Protein AF-A0A7S7LXQ1-F1 (afdb_monomer_lite)

Radius of gyration: 12.66 Å; chains: 1; bounding box: 37×19×29 Å

Sequence (74 aa):
MKIWISDTQTTSHRIVRLSSEEHSNHSYAGNFNDDELRGFFLEIQDDMDVDKNIKLIKYYGYLHLFIIAKKKDR

Foldseek 3Di:
DWWWWAWDDDPFKIKIKIALDDDPRTDGPDDDDLVRQLVVVCVVPVPDDSVVQSVVCVVVRMDMDIGTPPPPPD

pLDDT: mean 89.26, std 10.55, range [41.25, 95.69]

Organism: NCBI:txid2740404

Structure (mmCIF, N/CA/C/O backbone):
data_AF-A0A7S7LXQ1-F1
#
_entry.id   AF-A0A7S7LXQ1-F1
#
loop_
_atom_site.group_PDB
_atom_site.id
_atom_site.type_symbol
_atom_site.label_atom_id
_atom_site.label_alt_id
_atom_site.label_comp_id
_atom_site.label_asym_id
_atom_site.label_entity_id
_atom_site.label_seq_id
_atom_site.pdbx_PDB_ins_code
_atom_site.Cartn_x
_atom_site.Cartn_y
_atom_site.Cartn_z
_atom_site.occupancy
_atom_site.B_iso_or_equiv
_atom_site.auth_seq_id
_atom_site.auth_comp_id
_atom_site.auth_asym_id
_atom_site.auth_atom_id
_atom_site.pdbx_PDB_model_num
ATOM 1 N N . MET A 1 1 ? 6.992 0.088 -10.184 1.00 90.25 1 MET A N 1
ATOM 2 C CA . MET A 1 1 ? 7.615 1.183 -9.417 1.00 90.25 1 MET A CA 1
ATOM 3 C C . MET A 1 1 ? 8.039 0.669 -8.052 1.00 90.25 1 MET A C 1
ATOM 5 O O . MET A 1 1 ? 7.396 -0.243 -7.545 1.00 90.25 1 MET A O 1
ATOM 9 N N . LYS A 1 2 ? 9.120 1.212 -7.482 1.00 93.75 2 LYS A N 1
ATOM 10 C CA . LYS A 1 2 ? 9.511 0.914 -6.097 1.00 93.75 2 LYS A CA 1
ATOM 11 C C . LYS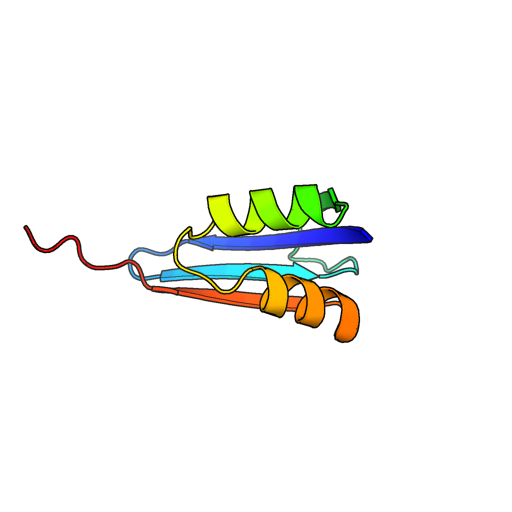 A 1 2 ? 8.429 1.446 -5.169 1.00 93.75 2 LYS A C 1
ATOM 13 O O . LYS A 1 2 ? 7.993 2.572 -5.372 1.00 93.75 2 LYS A O 1
ATOM 18 N N . ILE A 1 3 ? 8.012 0.650 -4.195 1.00 94.19 3 ILE A N 1
ATOM 19 C CA . ILE A 1 3 ? 7.043 1.059 -3.183 1.00 94.19 3 ILE A CA 1
ATOM 20 C C . ILE A 1 3 ? 7.639 0.830 -1.803 1.00 94.19 3 ILE A C 1
ATOM 22 O O . ILE A 1 3 ? 8.169 -0.238 -1.487 1.00 94.19 3 ILE A O 1
ATOM 26 N N . TRP A 1 4 ? 7.503 1.853 -0.979 1.00 95.69 4 TRP A N 1
ATOM 27 C CA . TRP A 1 4 ? 7.797 1.865 0.438 1.00 95.69 4 TRP A CA 1
ATOM 28 C C . TRP A 1 4 ? 6.489 2.086 1.185 1.00 95.69 4 TRP A C 1
ATOM 30 O O . TRP A 1 4 ? 5.695 2.946 0.800 1.00 95.69 4 TRP A O 1
ATOM 40 N N . ILE A 1 5 ? 6.253 1.310 2.240 1.00 94.69 5 ILE A N 1
ATOM 41 C CA . ILE A 1 5 ? 4.993 1.311 2.983 1.00 94.69 5 ILE A CA 1
ATOM 42 C C . ILE A 1 5 ? 5.213 1.617 4.463 1.00 94.69 5 ILE A C 1
ATOM 44 O O . ILE A 1 5 ? 6.135 1.105 5.093 1.00 94.69 5 ILE A O 1
ATOM 48 N N . SER A 1 6 ? 4.329 2.429 5.029 1.00 94.31 6 SER A N 1
ATOM 49 C CA . SER A 1 6 ? 4.139 2.566 6.469 1.00 94.31 6 SER A CA 1
ATOM 50 C C . SER A 1 6 ? 2.686 2.239 6.786 1.00 94.31 6 SER A C 1
ATOM 52 O O . SER A 1 6 ? 1.781 2.890 6.264 1.00 94.31 6 SER A O 1
ATOM 54 N N . ASP A 1 7 ? 2.454 1.219 7.605 1.00 92.56 7 ASP A N 1
ATOM 55 C CA . ASP A 1 7 ? 1.115 0.768 7.974 1.00 92.56 7 ASP A CA 1
ATOM 56 C C . ASP A 1 7 ? 0.936 0.895 9.483 1.00 92.56 7 ASP A C 1
ATOM 58 O O . ASP A 1 7 ? 1.669 0.302 10.272 1.00 92.56 7 ASP A O 1
ATOM 62 N N . THR A 1 8 ? -0.015 1.727 9.889 1.00 92.81 8 THR A N 1
ATOM 63 C CA . THR A 1 8 ? -0.376 1.914 11.291 1.00 92.81 8 THR A CA 1
ATOM 64 C C . THR A 1 8 ? -1.822 1.515 11.480 1.00 92.81 8 THR A C 1
ATOM 66 O O . THR A 1 8 ? -2.739 2.221 11.058 1.00 92.81 8 THR A O 1
ATOM 69 N N . GLN A 1 9 ? -2.026 0.395 12.163 1.00 90.69 9 GLN A N 1
ATOM 70 C CA . GLN A 1 9 ? -3.346 -0.080 12.533 1.00 90.69 9 GLN A CA 1
ATOM 71 C C . GLN A 1 9 ? -3.668 0.296 13.980 1.00 90.69 9 GLN A C 1
ATOM 73 O O . GLN A 1 9 ? -2.896 0.035 14.900 1.00 90.69 9 GLN A O 1
ATOM 78 N N . THR A 1 10 ? -4.837 0.896 14.180 1.00 88.94 10 THR A N 1
ATOM 79 C CA . THR A 1 10 ? -5.402 1.208 15.495 1.00 88.94 10 THR A CA 1
ATOM 80 C C . THR A 1 10 ? -6.781 0.565 15.633 1.00 88.94 10 THR A C 1
ATOM 82 O O . THR A 1 10 ? -7.326 0.003 14.684 1.00 88.94 10 THR A O 1
ATOM 85 N N . THR A 1 11 ? -7.382 0.680 16.816 1.00 86.88 11 THR A N 1
ATOM 86 C CA . THR A 1 11 ? -8.710 0.127 17.108 1.00 86.88 11 THR A CA 1
ATOM 87 C C . THR A 1 11 ? -9.833 0.766 16.289 1.00 86.88 11 THR A C 1
ATOM 89 O O . THR A 1 11 ? -10.861 0.131 16.073 1.00 86.88 11 THR A O 1
ATOM 92 N N . SER A 1 12 ? -9.674 2.022 15.858 1.00 87.88 12 SER A N 1
ATOM 93 C CA . SER A 1 12 ? -10.714 2.770 15.135 1.00 87.88 12 SER A CA 1
ATOM 94 C C . SER A 1 12 ? -10.428 2.938 13.645 1.00 87.88 12 SER A C 1
ATOM 96 O O . SER A 1 12 ? -11.354 3.133 12.859 1.00 87.88 12 SER A O 1
ATOM 98 N N . HIS A 1 13 ? -9.160 2.883 13.246 1.00 89.75 13 HIS A N 1
ATOM 99 C CA . HIS A 1 13 ? -8.749 3.155 11.875 1.00 89.75 13 HIS A CA 1
ATOM 100 C C . HIS A 1 13 ? -7.389 2.534 11.550 1.00 89.75 13 HIS A C 1
ATOM 102 O O . HIS A 1 13 ? -6.584 2.251 12.439 1.00 89.75 13 HIS A O 1
ATOM 108 N N . ARG A 1 14 ? -7.116 2.381 10.258 1.00 91.56 14 ARG A N 1
ATOM 109 C CA . ARG A 1 14 ? -5.822 1.998 9.697 1.00 91.56 14 ARG A CA 1
ATOM 110 C C . ARG A 1 14 ? -5.333 3.114 8.779 1.00 91.56 14 ARG A C 1
ATOM 112 O O . ARG A 1 14 ? -6.101 3.641 7.975 1.00 91.56 14 ARG A O 1
ATOM 119 N N . ILE A 1 15 ? -4.068 3.488 8.915 1.00 93.19 15 ILE A N 1
ATOM 120 C CA . ILE A 1 15 ? -3.400 4.464 8.055 1.00 93.19 15 ILE A CA 1
ATOM 121 C C . ILE A 1 15 ? -2.343 3.719 7.257 1.00 93.19 15 ILE A C 1
ATOM 123 O O . ILE A 1 15 ? -1.368 3.248 7.837 1.00 93.19 15 ILE A O 1
ATOM 127 N N . VAL A 1 16 ? -2.514 3.660 5.939 1.00 93.50 16 VAL A N 1
ATOM 128 C CA . VAL A 1 16 ? -1.510 3.098 5.032 1.00 93.50 16 VAL A CA 1
ATOM 129 C C . VAL A 1 16 ? -0.888 4.233 4.237 1.00 93.50 16 VAL A C 1
ATOM 131 O O . VAL A 1 16 ? -1.578 4.950 3.516 1.00 93.50 16 VAL A O 1
ATOM 134 N N . ARG A 1 17 ? 0.421 4.422 4.373 1.00 94.69 17 ARG A N 1
ATOM 135 C CA . ARG A 1 17 ? 1.196 5.407 3.617 1.00 94.69 17 ARG A CA 1
ATOM 136 C C . ARG A 1 17 ? 2.083 4.682 2.629 1.00 94.69 17 ARG A C 1
ATOM 138 O O . ARG A 1 17 ? 2.804 3.765 3.008 1.00 94.69 17 ARG A O 1
ATOM 145 N N . LEU A 1 18 ? 2.014 5.105 1.380 1.00 94.50 18 LEU A N 1
ATOM 146 C CA . LEU A 1 18 ? 2.777 4.568 0.269 1.00 94.50 18 LEU A CA 1
ATOM 147 C C . LEU A 1 18 ? 3.666 5.678 -0.273 1.00 94.50 18 LEU A C 1
ATOM 149 O O . LEU A 1 18 ? 3.199 6.802 -0.458 1.00 94.50 18 LEU A O 1
ATOM 153 N N . SER A 1 19 ? 4.919 5.352 -0.557 1.00 93.56 19 SER A N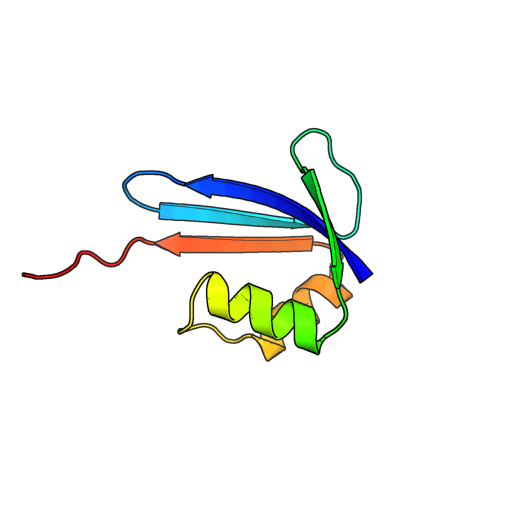 1
ATOM 154 C CA . SER A 1 19 ? 5.870 6.253 -1.199 1.00 93.56 19 SER A CA 1
ATOM 155 C C . SER A 1 19 ? 6.677 5.520 -2.261 1.00 93.56 19 SER A C 1
ATOM 157 O O . SER A 1 19 ? 6.957 4.328 -2.143 1.00 93.56 19 SER A O 1
ATOM 159 N N . SER A 1 20 ? 7.061 6.248 -3.301 1.00 92.62 20 SER A N 1
ATOM 160 C CA . SER A 1 20 ? 7.993 5.792 -4.335 1.00 92.62 20 SER A CA 1
ATOM 161 C C . SER A 1 20 ? 9.451 5.939 -3.898 1.00 92.62 20 SER A C 1
ATOM 163 O O . SER A 1 20 ? 10.355 5.409 -4.548 1.00 92.62 20 SER A O 1
ATOM 165 N N . GLU A 1 21 ? 9.672 6.654 -2.796 1.00 90.75 21 GLU A N 1
ATOM 166 C CA . GLU A 1 21 ? 10.972 6.984 -2.230 1.00 90.75 21 GLU A CA 1
ATOM 167 C C . GLU A 1 21 ? 11.138 6.386 -0.833 1.00 90.75 21 GLU A C 1
ATOM 169 O O . GLU A 1 21 ? 10.171 6.100 -0.121 1.00 90.75 21 GLU A O 1
ATOM 174 N N . GLU A 1 22 ? 12.395 6.190 -0.450 1.00 90.12 22 GLU A N 1
ATOM 175 C CA . GLU A 1 22 ? 12.745 5.695 0.871 1.00 90.12 22 GLU A CA 1
ATOM 176 C C . GLU A 1 22 ? 12.541 6.784 1.927 1.00 90.12 22 GLU A C 1
ATOM 178 O O . GLU A 1 22 ? 12.996 7.921 1.793 1.00 90.12 22 GLU A O 1
ATOM 183 N N . HIS A 1 23 ? 11.888 6.408 3.021 1.00 87.56 23 HIS A N 1
ATOM 184 C CA . HIS A 1 23 ? 11.732 7.251 4.196 1.00 87.56 23 HIS A CA 1
ATO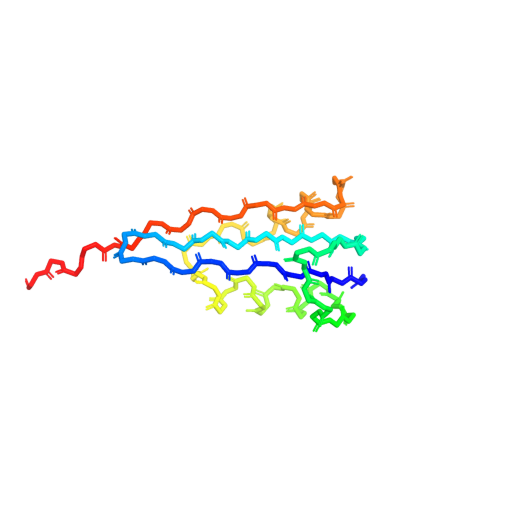M 185 C C . HIS A 1 23 ? 11.998 6.419 5.446 1.00 87.56 23 HIS A C 1
ATOM 187 O O . HIS A 1 23 ? 11.638 5.247 5.499 1.00 87.56 23 HIS A O 1
ATOM 193 N N . SER A 1 24 ? 12.535 7.048 6.493 1.00 82.94 24 SER A N 1
ATOM 194 C CA . SER A 1 24 ? 12.932 6.380 7.743 1.00 82.94 24 SER A CA 1
ATOM 195 C C . SER A 1 24 ? 11.828 5.550 8.413 1.00 82.94 24 SER A C 1
ATOM 197 O O . SER A 1 24 ? 12.124 4.566 9.081 1.00 82.94 24 SER A O 1
ATOM 199 N N . ASN A 1 25 ? 10.560 5.923 8.221 1.00 88.12 25 ASN A N 1
ATOM 200 C CA . ASN A 1 25 ? 9.402 5.248 8.821 1.00 88.12 25 ASN A CA 1
ATOM 201 C C . ASN A 1 25 ? 8.666 4.300 7.857 1.00 88.12 25 ASN A C 1
ATOM 203 O O . ASN A 1 25 ? 7.538 3.894 8.149 1.00 88.12 25 ASN A O 1
ATOM 207 N N . HIS A 1 26 ? 9.246 4.008 6.691 1.00 91.44 26 HIS A N 1
ATOM 208 C CA . HIS A 1 26 ? 8.660 3.113 5.699 1.00 91.44 26 HIS A CA 1
ATOM 209 C C . HIS A 1 26 ? 9.552 1.891 5.496 1.00 91.44 26 HIS A C 1
ATOM 211 O O . HIS A 1 26 ? 10.775 1.983 5.491 1.00 91.44 26 HIS A O 1
ATOM 217 N N . SER A 1 27 ? 8.925 0.736 5.307 1.00 93.62 27 SER A N 1
ATOM 218 C CA . SER A 1 27 ? 9.601 -0.504 4.932 1.00 93.62 27 SER A CA 1
ATOM 219 C C . SER A 1 27 ? 9.496 -0.709 3.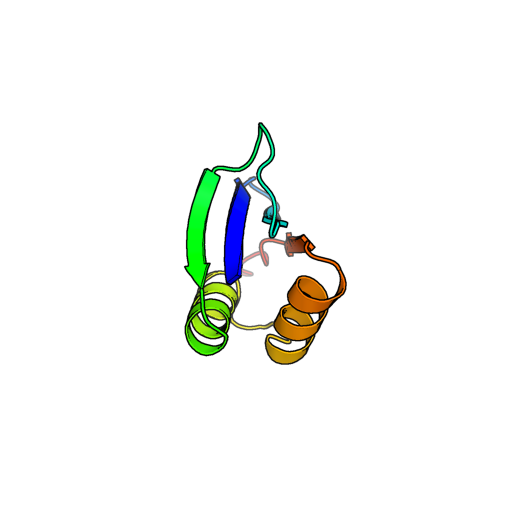427 1.00 93.62 27 SER A C 1
ATOM 221 O O . SER A 1 27 ? 8.473 -0.380 2.824 1.00 93.62 27 SER A O 1
ATOM 223 N N . TYR A 1 28 ? 10.541 -1.254 2.809 1.00 93.94 28 TYR A N 1
ATOM 224 C CA . TYR A 1 28 ? 10.502 -1.584 1.389 1.00 93.94 28 TYR A CA 1
ATOM 225 C C . TYR A 1 28 ? 9.487 -2.705 1.149 1.00 93.94 28 TYR A C 1
ATOM 227 O O . TYR A 1 28 ? 9.638 -3.803 1.681 1.00 93.94 28 TYR A O 1
ATOM 235 N N . ALA A 1 29 ? 8.452 -2.421 0.360 1.00 91.12 29 ALA A N 1
ATOM 236 C CA . ALA A 1 29 ? 7.393 -3.378 0.052 1.00 91.12 29 ALA A CA 1
ATOM 237 C C . ALA A 1 29 ? 7.708 -4.195 -1.209 1.00 91.12 29 ALA A C 1
ATOM 239 O O . ALA A 1 29 ? 7.224 -5.312 -1.357 1.00 91.12 29 ALA A O 1
ATOM 240 N N . GLY A 1 30 ? 8.514 -3.645 -2.121 1.00 92.50 30 GLY A N 1
ATOM 241 C CA . GLY A 1 30 ? 8.866 -4.296 -3.379 1.00 92.50 30 GLY A CA 1
ATOM 242 C C . GLY A 1 30 ? 8.752 -3.376 -4.589 1.00 92.50 30 GLY A C 1
ATOM 243 O O . GLY A 1 30 ? 8.504 -2.173 -4.481 1.00 92.50 30 GLY A O 1
ATOM 244 N N . ASN A 1 31 ? 8.945 -3.969 -5.765 1.00 94.31 31 ASN A N 1
ATOM 245 C CA . ASN A 1 31 ? 8.691 -3.321 -7.043 1.00 94.31 31 ASN A CA 1
ATOM 246 C C . ASN A 1 31 ? 7.342 -3.801 -7.563 1.00 94.31 31 ASN A C 1
ATOM 248 O O . ASN A 1 31 ? 7.249 -4.951 -7.966 1.00 94.31 31 ASN A O 1
ATOM 252 N N . PHE A 1 32 ? 6.345 -2.922 -7.589 1.00 93.00 32 PHE A N 1
ATOM 253 C CA . PHE A 1 32 ? 5.000 -3.270 -8.038 1.00 93.00 32 PHE A CA 1
ATOM 254 C C . PHE A 1 32 ? 4.734 -2.737 -9.443 1.00 93.00 32 PHE A C 1
ATOM 256 O O . PHE A 1 32 ? 5.001 -1.564 -9.729 1.00 93.00 32 PHE A O 1
ATOM 263 N N . ASN A 1 33 ? 4.195 -3.565 -10.325 1.00 93.81 33 ASN A N 1
ATOM 264 C CA . ASN A 1 33 ? 3.512 -3.114 -11.533 1.00 93.81 33 ASN A CA 1
ATOM 265 C C . ASN A 1 33 ? 2.055 -2.701 -11.218 1.00 93.81 33 ASN A C 1
ATOM 267 O O . ASN A 1 33 ? 1.635 -2.696 -10.061 1.00 93.81 33 ASN A O 1
ATOM 271 N N . ASP A 1 34 ? 1.296 -2.297 -12.235 1.00 92.44 34 ASP A N 1
ATOM 272 C CA . ASP A 1 34 ? -0.076 -1.803 -12.053 1.00 92.44 34 ASP A CA 1
ATOM 273 C C . ASP A 1 34 ? -1.029 -2.884 -11.536 1.00 92.44 34 ASP A C 1
ATOM 275 O O . ASP A 1 34 ? -1.858 -2.592 -10.677 1.00 92.44 34 ASP A O 1
ATOM 279 N N . ASP A 1 35 ? -0.886 -4.121 -12.011 1.00 94.12 35 ASP A N 1
ATOM 280 C CA . ASP A 1 35 ? -1.719 -5.251 -11.594 1.00 94.12 35 ASP A CA 1
ATOM 281 C C . ASP A 1 35 ? -1.398 -5.671 -10.154 1.00 94.12 35 ASP A C 1
ATOM 283 O O . ASP A 1 35 ? -2.301 -5.924 -9.356 1.00 94.12 35 ASP A O 1
ATOM 287 N N . GLU A 1 36 ? -0.116 -5.667 -9.784 1.00 94.06 36 GLU A N 1
ATOM 288 C CA . GLU A 1 36 ? 0.341 -5.940 -8.418 1.00 94.06 36 GLU A CA 1
ATOM 289 C C . GLU A 1 36 ? -0.115 -4.838 -7.449 1.00 94.06 36 GLU A C 1
ATOM 291 O O . GLU A 1 36 ? -0.597 -5.140 -6.357 1.00 94.06 36 GLU A O 1
ATOM 296 N N . LEU A 1 37 ? -0.033 -3.559 -7.849 1.00 92.50 37 LEU A N 1
ATOM 297 C CA . LEU A 1 37 ? -0.603 -2.446 -7.077 1.00 92.50 37 LEU A CA 1
ATOM 298 C C . LEU A 1 37 ? -2.119 -2.588 -6.934 1.00 92.50 37 LEU A C 1
ATOM 300 O O . LEU A 1 37 ? -2.660 -2.304 -5.866 1.00 92.50 37 LEU A O 1
ATOM 304 N N . ARG A 1 38 ? -2.809 -3.024 -7.995 1.00 94.12 38 ARG A N 1
ATOM 305 C CA . ARG A 1 38 ? -4.258 -3.237 -7.973 1.00 94.12 38 ARG A CA 1
ATOM 306 C C . ARG A 1 38 ? -4.636 -4.291 -6.937 1.00 94.12 38 ARG A C 1
ATOM 308 O O . ARG A 1 38 ? -5.517 -4.034 -6.120 1.00 94.12 38 ARG A O 1
ATOM 315 N N . GLY A 1 39 ? -3.953 -5.436 -6.953 1.00 93.69 39 GLY A N 1
ATOM 316 C CA . GLY A 1 39 ? -4.135 -6.500 -5.965 1.00 93.69 39 GLY A CA 1
ATOM 317 C C . GLY A 1 39 ? -3.887 -5.999 -4.545 1.00 93.69 39 GLY A C 1
ATOM 318 O O . GLY A 1 39 ? -4.748 -6.142 -3.682 1.00 93.69 39 GLY A O 1
ATOM 319 N N . PHE A 1 40 ? -2.776 -5.296 -4.337 1.00 91.75 40 PHE A N 1
ATOM 320 C CA . PHE A 1 40 ? -2.421 -4.720 -3.044 1.00 91.75 40 PHE A CA 1
ATOM 321 C C . PHE A 1 40 ? -3.480 -3.739 -2.500 1.00 91.75 40 PHE A C 1
ATOM 323 O O . PHE A 1 40 ? -3.839 -3.794 -1.325 1.00 91.75 40 PHE A O 1
ATOM 330 N N . PHE A 1 41 ? -4.027 -2.855 -3.340 1.00 92.38 41 PHE A N 1
ATOM 331 C CA . PHE A 1 41 ? -5.091 -1.938 -2.919 1.00 92.38 41 PHE A CA 1
ATOM 332 C C . PHE A 1 41 ? -6.378 -2.671 -2.524 1.00 92.38 41 PHE A C 1
ATOM 334 O O . PHE A 1 41 ? -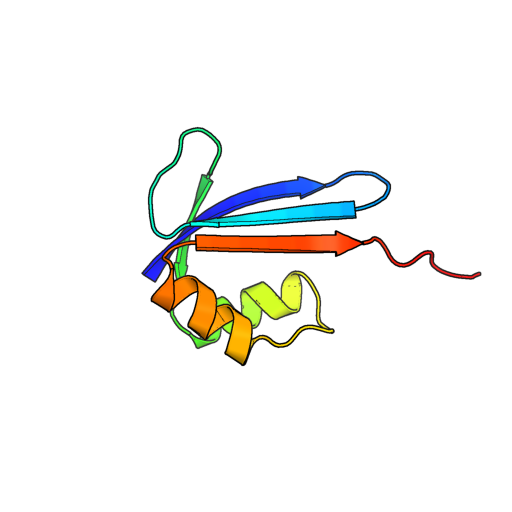6.986 -2.322 -1.512 1.00 92.38 41 PHE A O 1
ATOM 341 N N . LEU A 1 42 ? -6.761 -3.703 -3.277 1.00 91.69 42 LEU A N 1
ATOM 342 C CA . LEU A 1 42 ? -7.945 -4.514 -2.984 1.00 91.69 42 LEU A CA 1
ATOM 343 C C . LEU A 1 42 ? -7.780 -5.358 -1.712 1.00 91.69 42 LEU A C 1
ATOM 345 O O . LEU A 1 42 ? -8.750 -5.552 -0.985 1.00 91.69 42 LEU A O 1
ATOM 349 N N . GLU A 1 43 ? -6.564 -5.817 -1.407 1.00 90.75 43 GLU A N 1
ATOM 350 C CA . GLU A 1 43 ? -6.248 -6.488 -0.138 1.00 90.75 43 GLU A CA 1
ATOM 351 C C . GLU A 1 43 ? -6.354 -5.544 1.069 1.00 90.75 43 GLU A C 1
ATOM 353 O O . GLU A 1 43 ? -6.689 -5.970 2.176 1.00 90.75 43 GLU A O 1
ATOM 358 N N . ILE A 1 44 ? -6.073 -4.253 0.875 1.00 88.81 44 ILE A N 1
ATOM 359 C CA . ILE A 1 44 ? -6.210 -3.238 1.923 1.00 88.81 44 ILE A CA 1
ATOM 360 C C . ILE A 1 44 ? -7.682 -2.937 2.214 1.00 88.81 44 ILE A C 1
ATOM 362 O O . ILE A 1 44 ? -8.082 -2.909 3.381 1.00 88.81 44 ILE A O 1
ATOM 366 N N . GLN A 1 45 ? -8.449 -2.636 1.168 1.00 88.19 45 GLN A N 1
ATOM 367 C CA . GLN A 1 45 ? -9.880 -2.365 1.226 1.00 88.19 45 GLN A CA 1
ATOM 368 C C . GLN A 1 45 ? -10.465 -2.594 -0.172 1.00 88.19 45 GLN A C 1
ATOM 370 O O . GLN A 1 45 ? -10.071 -1.949 -1.139 1.00 88.19 45 GLN A O 1
ATOM 375 N N . ASP A 1 46 ? -11.440 -3.490 -0.255 1.00 88.12 46 ASP A N 1
ATOM 376 C CA . ASP A 1 46 ? -12.129 -3.891 -1.484 1.00 88.12 46 ASP A CA 1
ATOM 377 C C . ASP A 1 46 ? -13.064 -2.797 -2.031 1.00 88.12 46 ASP A C 1
ATOM 379 O O . ASP A 1 46 ? -13.280 -2.689 -3.236 1.00 88.12 46 ASP A O 1
ATOM 383 N N . ASP A 1 47 ? -13.575 -1.948 -1.143 1.00 87.19 47 ASP A N 1
ATOM 384 C CA . ASP A 1 47 ? -14.463 -0.816 -1.427 1.00 87.19 47 ASP A CA 1
ATOM 385 C C . ASP A 1 47 ? -13.665 0.485 -1.667 1.00 87.19 47 ASP A C 1
ATOM 387 O O . ASP A 1 47 ? -13.780 1.447 -0.901 1.00 87.19 47 ASP A O 1
ATOM 391 N N . MET A 1 48 ? -12.771 0.512 -2.667 1.00 89.38 48 MET A N 1
ATOM 392 C CA . MET A 1 48 ? -12.033 1.726 -3.060 1.00 89.38 48 MET A CA 1
ATOM 393 C C . MET A 1 48 ? -11.894 1.902 -4.579 1.00 89.38 48 MET A C 1
ATOM 395 O O . MET A 1 48 ? -11.889 0.939 -5.342 1.00 89.38 48 MET A O 1
ATOM 399 N N . ASP A 1 49 ? -11.700 3.148 -5.024 1.00 92.94 49 ASP A N 1
ATOM 400 C CA . ASP A 1 49 ? -11.374 3.463 -6.422 1.00 92.94 49 ASP A CA 1
ATOM 401 C C . ASP A 1 49 ? -9.877 3.233 -6.691 1.00 92.94 49 ASP A C 1
ATOM 403 O O . ASP A 1 49 ? -9.030 4.122 -6.541 1.00 92.94 49 ASP A O 1
ATOM 407 N N . VAL A 1 50 ? -9.554 1.992 -7.053 1.00 93.94 50 VAL A N 1
ATOM 408 C CA . VAL A 1 50 ? -8.178 1.535 -7.272 1.00 93.94 50 VAL A CA 1
ATOM 409 C C . VAL A 1 50 ? -7.513 2.260 -8.443 1.00 93.94 50 VAL A C 1
ATOM 411 O O . VAL A 1 50 ? -6.360 2.676 -8.335 1.00 93.94 50 VAL A O 1
ATOM 414 N N . ASP A 1 51 ? -8.233 2.467 -9.546 1.00 94.31 51 ASP A N 1
ATOM 415 C CA . ASP A 1 51 ? -7.681 3.088 -10.754 1.00 94.31 51 ASP A CA 1
ATOM 416 C C . ASP A 1 51 ? -7.292 4.550 -10.505 1.00 94.31 51 ASP A C 1
ATOM 418 O O . ASP A 1 51 ? -6.246 5.022 -10.967 1.00 94.31 51 ASP A O 1
ATOM 422 N N . LYS A 1 52 ? -8.099 5.274 -9.721 1.00 94.25 52 LYS A N 1
ATOM 423 C CA . LYS A 1 52 ? -7.751 6.617 -9.255 1.00 94.25 52 LYS A CA 1
ATOM 424 C C . LYS A 1 52 ? -6.523 6.597 -8.348 1.00 94.25 52 LYS A C 1
ATOM 426 O O . LYS A 1 52 ? -5.621 7.410 -8.542 1.00 94.25 52 LYS A O 1
ATOM 431 N N . ASN A 1 53 ? -6.456 5.674 -7.393 1.00 94.12 53 ASN A N 1
ATOM 432 C CA . ASN A 1 53 ? -5.343 5.583 -6.446 1.00 94.12 53 ASN A CA 1
ATOM 433 C C . ASN A 1 53 ? -4.011 5.240 -7.131 1.00 94.12 53 ASN A C 1
ATOM 435 O O . ASN A 1 53 ? -2.999 5.878 -6.834 1.00 94.12 53 ASN A O 1
ATOM 439 N N . ILE A 1 54 ? -4.016 4.331 -8.113 1.00 94.56 54 ILE A N 1
ATOM 440 C CA . ILE A 1 54 ? -2.842 4.028 -8.949 1.00 94.56 54 ILE A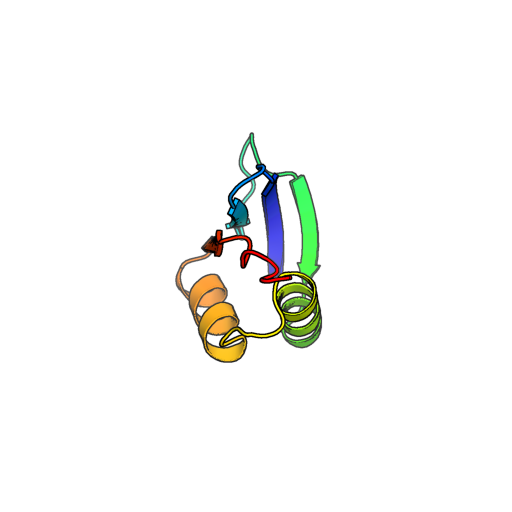 CA 1
ATOM 441 C C . ILE A 1 54 ? -2.379 5.280 -9.709 1.00 94.56 54 ILE A C 1
ATOM 443 O O . ILE A 1 54 ? -1.184 5.575 -9.755 1.00 94.56 54 ILE A O 1
ATOM 447 N N . LYS A 1 55 ? -3.303 6.061 -10.284 1.00 95.25 55 LYS A N 1
ATOM 448 C CA . LYS A 1 55 ? -2.947 7.322 -10.959 1.00 95.25 55 LYS A CA 1
ATOM 449 C C . LYS A 1 55 ? -2.337 8.334 -9.991 1.00 95.25 55 LYS A C 1
ATOM 451 O O . LYS A 1 55 ? -1.340 8.965 -10.330 1.00 95.25 55 LYS A O 1
ATOM 456 N N . LEU A 1 56 ? -2.909 8.474 -8.795 1.00 94.88 56 LEU A N 1
ATOM 457 C CA . LEU A 1 56 ? -2.436 9.419 -7.783 1.00 94.88 56 LEU A CA 1
ATOM 458 C C . LEU A 1 56 ? -1.023 9.083 -7.303 1.00 94.88 56 LEU A C 1
ATOM 460 O O . LEU A 1 56 ? -0.169 9.967 -7.318 1.00 94.88 56 LEU A O 1
ATOM 464 N N . ILE A 1 57 ? -0.746 7.825 -6.943 1.00 94.06 57 ILE A N 1
ATOM 465 C CA . ILE A 1 57 ? 0.591 7.440 -6.466 1.00 94.06 57 ILE A CA 1
ATOM 466 C C . ILE A 1 57 ? 1.656 7.591 -7.556 1.00 94.06 57 ILE A C 1
ATOM 468 O O . ILE A 1 57 ? 2.767 8.023 -7.268 1.00 94.06 57 ILE A O 1
ATOM 472 N N . LYS A 1 58 ? 1.317 7.309 -8.819 1.00 93.25 58 LYS A N 1
ATOM 473 C CA . LYS A 1 58 ? 2.230 7.527 -9.950 1.00 93.25 58 LYS A CA 1
ATOM 474 C C . LYS A 1 58 ? 2.513 9.002 -10.205 1.00 93.25 58 LYS A C 1
ATOM 476 O O . LYS A 1 58 ? 3.632 9.346 -10.564 1.00 93.25 58 LYS A O 1
ATOM 481 N N . TYR A 1 59 ? 1.496 9.850 -10.066 1.00 95.00 59 TYR A N 1
ATOM 482 C CA . TYR A 1 59 ? 1.616 11.278 -10.342 1.00 95.00 59 TYR A CA 1
ATOM 483 C C . TYR A 1 59 ? 2.354 12.020 -9.223 1.00 95.00 59 TYR A C 1
ATOM 485 O O . TYR A 1 59 ? 3.260 12.800 -9.496 1.00 95.00 59 TYR A O 1
ATOM 493 N N . TYR A 1 60 ? 1.976 11.775 -7.967 1.00 95.31 60 TYR A N 1
ATOM 494 C CA . TYR A 1 60 ? 2.542 12.471 -6.810 1.00 95.31 60 TYR A CA 1
ATOM 495 C C . TYR A 1 60 ? 3.775 11.784 -6.222 1.00 95.31 60 TYR A C 1
ATOM 497 O O . TYR A 1 60 ? 4.499 12.399 -5.447 1.00 95.31 60 TYR A O 1
ATOM 505 N N . GLY A 1 61 ? 4.002 10.509 -6.540 1.00 93.25 61 GLY A N 1
ATOM 506 C CA . GLY A 1 61 ? 5.052 9.697 -5.929 1.00 93.25 61 GLY A CA 1
ATOM 507 C C . GLY A 1 61 ? 4.700 9.175 -4.534 1.00 93.25 61 GLY A C 1
ATOM 508 O O . GLY A 1 61 ? 5.442 8.353 -4.007 1.00 93.25 61 GLY A O 1
ATOM 509 N N . TYR A 1 62 ? 3.575 9.584 -3.944 1.00 93.75 62 TYR A N 1
ATOM 510 C CA . TYR A 1 62 ? 3.097 9.114 -2.643 1.00 93.75 62 TYR A CA 1
ATOM 511 C C . TYR A 1 62 ? 1.567 9.034 -2.600 1.00 93.75 62 TYR A C 1
ATOM 513 O O . TYR A 1 62 ? 0.869 9.683 -3.381 1.00 93.75 62 TYR A O 1
ATOM 521 N N . LEU A 1 63 ? 1.036 8.239 -1.670 1.00 94.69 63 LEU A N 1
ATOM 522 C CA . LEU A 1 63 ? -0.399 8.117 -1.420 1.00 94.69 63 LEU A CA 1
ATOM 523 C C . LEU A 1 63 ? -0.664 7.738 0.039 1.00 94.69 63 LEU A C 1
ATOM 525 O O . LEU A 1 63 ? -0.060 6.808 0.565 1.00 94.69 63 LEU A O 1
ATOM 529 N N . HIS A 1 64 ? -1.597 8.432 0.688 1.00 93.69 64 HIS A N 1
ATOM 530 C CA . HIS A 1 64 ? -2.046 8.106 2.042 1.00 93.69 64 HIS A CA 1
ATOM 531 C C . HIS A 1 64 ? -3.491 7.617 2.007 1.00 93.69 64 HIS A C 1
ATOM 533 O O . HIS A 1 64 ? -4.387 8.336 1.569 1.00 93.69 64 HIS A O 1
ATOM 539 N N . LEU A 1 65 ? -3.715 6.409 2.508 1.00 92.38 65 LEU A N 1
ATOM 540 C CA . LEU A 1 65 ? -5.028 5.808 2.673 1.00 92.38 65 LEU A CA 1
ATOM 541 C C . LEU A 1 65 ? -5.426 5.870 4.144 1.00 92.38 65 LEU A C 1
ATOM 543 O O . LEU A 1 65 ? -4.687 5.418 5.021 1.00 92.38 65 LEU A O 1
ATOM 547 N N . PHE A 1 66 ? -6.606 6.425 4.401 1.00 91.88 66 PHE A N 1
ATOM 548 C CA . PHE A 1 66 ? -7.206 6.476 5.727 1.00 91.88 66 PHE A CA 1
ATOM 549 C C . PHE A 1 66 ? -8.453 5.598 5.744 1.00 91.88 66 PHE A C 1
ATOM 551 O O . PHE A 1 66 ? -9.477 5.946 5.157 1.00 91.88 66 PHE A O 1
ATOM 558 N N . ILE A 1 67 ? -8.347 4.447 6.398 1.00 90.00 67 ILE A N 1
ATOM 559 C CA . ILE A 1 67 ? -9.370 3.403 6.392 1.00 90.00 67 ILE A CA 1
ATOM 560 C C . ILE A 1 67 ? -10.020 3.397 7.763 1.00 90.00 67 ILE A C 1
ATOM 562 O O . ILE A 1 67 ? -9.388 3.059 8.765 1.00 90.00 67 ILE A O 1
ATOM 566 N N . ILE A 1 68 ? -11.289 3.781 7.824 1.00 87.19 68 ILE A N 1
ATOM 567 C CA . ILE A 1 68 ? -12.056 3.740 9.067 1.00 87.19 68 ILE A CA 1
ATOM 568 C C . ILE A 1 68 ? -12.546 2.308 9.250 1.00 87.19 68 ILE A C 1
ATOM 570 O O . ILE A 1 68 ? -13.161 1.744 8.343 1.00 87.19 68 ILE A O 1
ATOM 574 N N . ALA A 1 69 ? -12.294 1.715 10.417 1.00 73.88 69 ALA A N 1
ATOM 575 C CA . ALA A 1 69 ? -12.863 0.416 10.734 1.00 73.88 69 ALA A CA 1
ATOM 576 C C . ALA A 1 69 ? -14.392 0.564 10.742 1.00 73.88 69 ALA A C 1
ATOM 578 O O . ALA A 1 69 ? -14.951 1.208 11.634 1.00 73.88 69 ALA A O 1
ATOM 579 N N . LYS A 1 70 ? -15.082 0.007 9.733 1.00 65.44 70 LYS A N 1
ATOM 580 C CA . LYS A 1 70 ? -16.547 -0.072 9.763 1.00 65.44 70 LYS A CA 1
ATOM 581 C C . LYS A 1 70 ? -16.906 -0.833 11.039 1.00 65.44 70 LYS A C 1
ATOM 583 O O . LYS A 1 70 ? -16.456 -1.962 11.246 1.00 65.44 70 LYS A O 1
ATOM 588 N N . LYS A 1 71 ? -17.685 -0.201 11.920 1.00 57.28 71 LYS A N 1
ATOM 589 C CA . LYS A 1 71 ? -18.315 -0.893 13.046 1.00 57.28 71 LYS A CA 1
ATOM 590 C C . LYS A 1 71 ? -19.085 -2.056 12.416 1.00 57.28 71 LYS A C 1
ATOM 592 O O . LYS A 1 71 ? -19.957 -1.812 11.588 1.00 57.28 71 LYS A O 1
ATOM 597 N N . LYS A 1 72 ? -18.723 -3.305 12.728 1.00 50.22 72 LYS A N 1
ATOM 598 C CA . LYS A 1 72 ? -19.619 -4.435 12.464 1.00 50.22 72 LYS A CA 1
ATOM 599 C C . LYS A 1 72 ? -20.850 -4.167 13.322 1.00 50.22 72 LYS A C 1
ATOM 601 O O . LYS A 1 72 ? -20.816 -4.435 14.523 1.00 50.22 72 LYS A O 1
ATOM 606 N N . ASP A 1 73 ? -21.870 -3.544 12.743 1.00 49.78 73 ASP A N 1
ATOM 607 C CA . ASP A 1 73 ? -23.189 -3.582 13.349 1.00 49.78 73 ASP A CA 1
ATOM 608 C C . ASP A 1 73 ? -23.575 -5.063 13.444 1.00 49.78 73 ASP A C 1
ATOM 610 O O . ASP A 1 73 ? -23.370 -5.840 12.508 1.00 49.78 73 ASP A O 1
ATOM 614 N N . ARG A 1 74 ? -23.935 -5.437 14.671 1.00 41.25 74 ARG A N 1
ATOM 615 C CA . ARG A 1 74 ? -24.224 -6.793 15.136 1.00 41.25 74 ARG A CA 1
ATOM 616 C C . ARG A 1 74 ? -25.298 -7.482 14.310 1.00 41.25 74 ARG A C 1
ATOM 618 O O . ARG A 1 74 ? -26.297 -6.803 13.991 1.00 41.25 74 ARG A O 1
#

Secondary structure (DSSP, 8-state):
-EEEEEEEE-SSEEEEEEESS--TT-EEEEE--HHHHHHHHHHH-SSS-HHHHHHHHHHHSEEEEEEE------